Protein AF-A0A933FL01-F1 (afdb_monomer_lite)

pLDDT: mean 73.71, std 13.1, range [41.97, 89.06]

Structure (mmCIF, N/CA/C/O backbone):
data_AF-A0A933FL01-F1
#
_entry.id   AF-A0A933FL01-F1
#
loop_
_atom_site.group_PDB
_atom_site.id
_atom_site.type_symbol
_atom_site.label_atom_id
_atom_site.label_alt_id
_atom_site.label_comp_id
_atom_site.label_asym_id
_atom_site.label_entity_id
_atom_site.label_seq_id
_atom_site.pdbx_PDB_ins_code
_atom_site.Cartn_x
_atom_site.Cartn_y
_atom_site.Cartn_z
_atom_site.occupancy
_atom_site.B_iso_or_equiv
_atom_site.auth_seq_id
_atom_site.auth_comp_id
_atom_site.auth_asym_id
_atom_site.auth_atom_id
_atom_site.pdbx_PDB_model_num
ATOM 1 N N . MET A 1 1 ? -2.766 7.632 -22.915 1.00 48.09 1 MET A N 1
ATOM 2 C CA . MET A 1 1 ? -2.706 6.893 -21.641 1.00 48.09 1 MET A CA 1
ATOM 3 C C . MET A 1 1 ? -1.235 6.776 -21.333 1.00 48.09 1 MET A C 1
ATOM 5 O O . MET A 1 1 ? -0.537 6.192 -22.157 1.00 48.09 1 MET A O 1
ATOM 9 N N . GLY A 1 2 ? -0.772 7.497 -20.312 1.00 56.47 2 GLY A N 1
ATOM 10 C CA . GLY A 1 2 ? 0.648 7.554 -19.961 1.00 56.47 2 GLY A CA 1
ATOM 11 C C . GLY A 1 2 ? 1.098 6.230 -19.355 1.00 56.47 2 GLY A C 1
ATOM 12 O O . GLY A 1 2 ? 0.264 5.414 -18.961 1.00 56.47 2 GLY A O 1
ATOM 13 N N . GLU A 1 3 ? 2.402 5.993 -19.312 1.00 58.28 3 GLU A N 1
ATOM 14 C CA . GLU A 1 3 ? 2.976 4.824 -18.634 1.00 58.28 3 GLU A CA 1
ATOM 15 C C . GLU A 1 3 ? 2.611 4.834 -17.137 1.00 58.28 3 GLU A C 1
ATOM 17 O O . GLU A 1 3 ? 2.249 3.790 -16.595 1.00 58.28 3 GLU A O 1
ATOM 22 N N . ASP A 1 4 ? 2.497 6.025 -16.538 1.00 61.75 4 ASP A N 1
ATOM 23 C CA . ASP A 1 4 ? 2.010 6.278 -15.175 1.00 61.75 4 ASP A CA 1
ATOM 24 C C . ASP A 1 4 ? 0.681 5.582 -14.846 1.00 61.75 4 ASP A C 1
ATOM 26 O O . ASP A 1 4 ? 0.546 4.942 -13.804 1.00 61.75 4 ASP A O 1
ATOM 30 N N . ASP A 1 5 ? -0.311 5.654 -15.742 1.00 65.19 5 ASP A N 1
ATOM 31 C CA . ASP A 1 5 ? -1.648 5.089 -15.508 1.00 65.19 5 ASP A CA 1
ATOM 32 C C . ASP A 1 5 ? -1.613 3.561 -15.329 1.00 65.19 5 ASP A C 1
ATOM 34 O O . ASP A 1 5 ? -2.385 3.006 -14.543 1.00 65.19 5 ASP A O 1
ATOM 38 N N . LYS A 1 6 ? -0.709 2.871 -16.036 1.00 68.25 6 LYS A N 1
ATOM 39 C CA . LYS A 1 6 ? -0.582 1.406 -15.974 1.00 68.25 6 LYS A CA 1
ATOM 40 C C . LYS A 1 6 ? 0.045 0.952 -14.658 1.00 68.25 6 LYS A C 1
ATOM 42 O O . LYS A 1 6 ? -0.380 -0.057 -14.095 1.00 68.25 6 LYS A O 1
ATOM 47 N N . TYR A 1 7 ? 1.026 1.701 -14.155 1.00 71.44 7 TYR A N 1
ATOM 48 C CA . TYR A 1 7 ? 1.677 1.410 -12.877 1.00 71.44 7 TYR A CA 1
ATOM 49 C C . TYR A 1 7 ? 0.692 1.522 -11.715 1.00 71.44 7 TYR A C 1
ATOM 51 O O . TYR A 1 7 ? 0.652 0.667 -10.825 1.00 71.44 7 TYR A O 1
ATOM 59 N N . TRP A 1 8 ? -0.171 2.537 -11.756 1.00 72.00 8 TRP A N 1
ATOM 60 C CA . TRP A 1 8 ? -1.191 2.729 -10.734 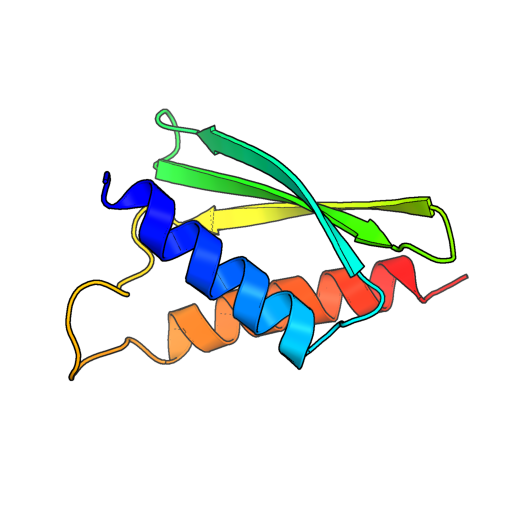1.00 72.00 8 TRP A CA 1
ATOM 61 C C . TRP A 1 8 ? -2.257 1.641 -10.726 1.00 72.00 8 TRP A C 1
ATOM 63 O O . TRP A 1 8 ? -2.695 1.249 -9.643 1.00 72.00 8 TRP A O 1
ATOM 73 N N . ASP A 1 9 ? -2.661 1.149 -11.897 1.00 76.69 9 ASP A N 1
ATOM 74 C CA . ASP A 1 9 ? -3.610 0.038 -12.002 1.00 76.69 9 ASP A CA 1
ATOM 75 C C . ASP A 1 9 ? -3.029 -1.246 -11.384 1.00 76.69 9 ASP A C 1
ATOM 77 O O . ASP A 1 9 ? -3.702 -1.919 -10.602 1.00 76.69 9 ASP A O 1
ATOM 81 N N . ALA A 1 10 ? -1.739 -1.520 -11.617 1.00 77.06 10 ALA A N 1
ATOM 82 C CA . ALA A 1 10 ? -1.044 -2.666 -11.033 1.00 77.06 10 ALA A CA 1
ATOM 83 C C . ALA A 1 10 ? -0.957 -2.589 -9.497 1.00 77.06 10 ALA A C 1
ATOM 85 O O . ALA A 1 10 ? -1.296 -3.558 -8.809 1.00 77.06 10 ALA A O 1
ATOM 86 N N . ILE A 1 11 ? -0.559 -1.436 -8.943 1.00 77.19 11 ILE A N 1
ATOM 87 C CA . ILE A 1 11 ? -0.490 -1.226 -7.486 1.00 77.19 11 ILE A CA 1
ATOM 88 C C . ILE A 1 11 ? -1.882 -1.351 -6.861 1.00 77.19 11 ILE A C 1
ATOM 90 O O . ILE A 1 11 ? -2.039 -2.005 -5.829 1.00 77.19 11 ILE A O 1
ATOM 94 N N . GLU A 1 12 ? -2.911 -0.769 -7.483 1.00 79.94 12 GLU A N 1
ATOM 95 C CA . GLU A 1 12 ? -4.283 -0.861 -6.983 1.00 79.94 12 GLU A CA 1
ATOM 96 C C . GLU A 1 12 ? -4.807 -2.304 -7.023 1.00 79.94 12 GLU A C 1
ATOM 98 O O . GLU A 1 12 ? -5.396 -2.773 -6.044 1.00 79.94 12 GLU A O 1
ATOM 103 N N . ALA A 1 13 ? -4.556 -3.037 -8.110 1.00 83.19 13 ALA A N 1
ATOM 104 C CA . ALA A 1 13 ? -4.924 -4.444 -8.229 1.00 83.19 13 ALA A CA 1
ATOM 105 C C . ALA A 1 13 ? -4.249 -5.292 -7.142 1.00 83.19 13 ALA A C 1
ATOM 107 O O . ALA A 1 13 ? -4.892 -6.144 -6.520 1.00 83.19 13 ALA A O 1
ATOM 108 N N . ARG A 1 14 ? -2.969 -5.027 -6.860 1.00 81.50 14 ARG A N 1
ATOM 109 C CA . ARG A 1 14 ? -2.205 -5.742 -5.836 1.00 81.50 14 ARG A CA 1
ATOM 110 C C . ARG A 1 14 ? -2.668 -5.414 -4.427 1.00 81.50 14 ARG A C 1
ATOM 112 O O . ARG A 1 14 ? -2.860 -6.318 -3.615 1.00 81.50 14 ARG A O 1
ATOM 119 N N . LEU A 1 15 ? -2.936 -4.141 -4.163 1.00 83.62 15 LEU A N 1
ATOM 120 C CA . LEU A 1 15 ? -3.502 -3.685 -2.904 1.00 83.62 15 LEU A CA 1
ATOM 121 C C . LEU A 1 15 ? -4.868 -4.329 -2.655 1.00 83.62 15 LEU A C 1
ATOM 123 O O . LEU A 1 15 ? -5.093 -4.861 -1.575 1.00 83.62 15 LEU A O 1
ATOM 127 N N . ARG A 1 16 ? -5.737 -4.411 -3.670 1.00 84.62 16 ARG A N 1
ATOM 128 C CA . ARG A 1 16 ? -7.003 -5.156 -3.566 1.00 84.62 16 ARG A CA 1
ATOM 129 C C . ARG A 1 16 ? -6.801 -6.654 -3.320 1.00 84.62 16 ARG A C 1
ATOM 131 O O . ARG A 1 16 ? -7.615 -7.251 -2.621 1.00 84.62 16 ARG A O 1
ATOM 138 N N . ALA A 1 17 ? -5.756 -7.262 -3.882 1.00 86.19 17 ALA A N 1
ATOM 139 C CA . ALA A 1 17 ? -5.470 -8.687 -3.710 1.00 86.19 17 ALA A CA 1
ATOM 140 C C . ALA A 1 17 ? -4.910 -9.028 -2.316 1.00 86.19 17 ALA A C 1
ATOM 142 O O . ALA A 1 17 ? -5.297 -10.038 -1.731 1.00 86.19 17 ALA A O 1
ATOM 143 N N . LEU A 1 18 ? -4.008 -8.201 -1.779 1.00 85.38 18 LEU A N 1
ATOM 144 C CA . LEU A 1 18 ? -3.313 -8.448 -0.507 1.00 85.38 18 LEU A CA 1
ATOM 145 C C . LEU A 1 18 ? -4.031 -7.838 0.705 1.00 85.38 18 LEU A C 1
ATOM 147 O O . LEU A 1 18 ? -4.002 -8.385 1.813 1.00 85.38 18 LEU A O 1
ATOM 151 N N . ALA A 1 19 ? -4.658 -6.684 0.503 1.00 85.25 19 ALA A N 1
ATOM 152 C CA . ALA A 1 19 ? -5.211 -5.847 1.554 1.00 85.25 19 ALA A CA 1
ATOM 153 C C . ALA A 1 19 ? -6.509 -5.153 1.079 1.00 85.25 19 ALA A C 1
ATOM 155 O O . ALA A 1 19 ? -6.543 -3.932 0.934 1.00 85.25 19 ALA A O 1
ATOM 156 N N . PRO A 1 20 ? -7.601 -5.912 0.856 1.00 86.81 20 PRO A N 1
ATOM 157 C CA . PRO A 1 20 ? -8.865 -5.375 0.335 1.00 86.81 20 PRO A CA 1
ATOM 158 C C . PRO A 1 20 ? -9.529 -4.337 1.256 1.00 86.81 20 PRO A C 1
ATOM 160 O O . PRO A 1 20 ? -10.356 -3.545 0.804 1.00 86.81 20 PRO A O 1
ATOM 163 N N . ASP A 1 21 ? -9.181 -4.335 2.545 1.00 86.25 21 ASP A N 1
ATOM 164 C CA . ASP A 1 21 ? -9.633 -3.349 3.531 1.00 86.25 21 ASP A CA 1
ATOM 165 C C . ASP A 1 21 ? -8.887 -2.006 3.439 1.00 86.25 21 ASP A C 1
ATOM 167 O O . ASP A 1 21 ? -9.293 -1.023 4.070 1.00 86.25 21 ASP A O 1
ATOM 171 N N . LEU A 1 22 ? -7.803 -1.946 2.664 1.00 87.31 22 LEU A N 1
ATOM 172 C CA . LEU A 1 22 ? -7.051 -0.731 2.397 1.00 87.31 22 LEU A CA 1
ATOM 173 C C . LEU A 1 22 ? -7.504 -0.096 1.078 1.00 87.31 22 LEU A C 1
ATOM 175 O O . LEU A 1 22 ? -8.028 -0.755 0.180 1.00 87.31 22 LEU A O 1
ATOM 179 N N . LYS A 1 23 ? -7.291 1.211 0.951 1.00 87.31 23 LYS A N 1
ATOM 180 C CA . LYS A 1 23 ? -7.562 1.988 -0.261 1.00 87.31 23 LYS A CA 1
ATOM 181 C C . LYS A 1 23 ? -6.422 2.948 -0.535 1.00 87.31 23 LYS A C 1
ATOM 183 O O . LYS A 1 23 ? -5.862 3.510 0.396 1.00 87.31 23 LYS A O 1
ATOM 188 N N . VAL A 1 24 ? -6.122 3.184 -1.804 1.00 84.25 24 VAL A N 1
ATOM 189 C CA . VAL A 1 24 ? -5.193 4.246 -2.202 1.00 84.25 24 VA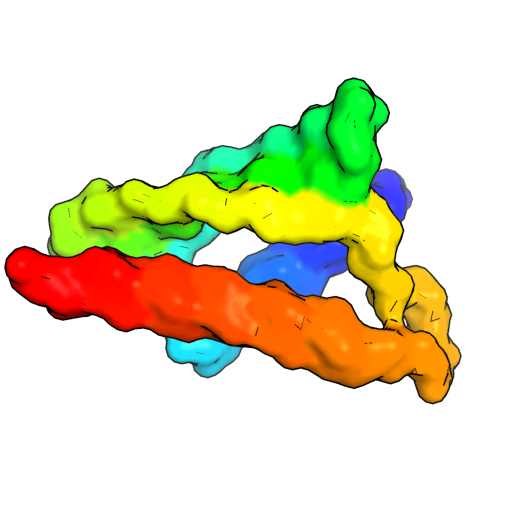L A CA 1
ATOM 190 C C . VAL A 1 24 ? -5.940 5.583 -2.197 1.00 84.25 24 VAL A C 1
ATOM 192 O O . VAL A 1 24 ? -6.962 5.704 -2.868 1.00 84.25 24 VAL A O 1
ATOM 195 N N . GLU A 1 25 ? -5.456 6.572 -1.442 1.00 82.69 25 GLU A N 1
ATOM 196 C CA . GLU A 1 25 ? -6.051 7.919 -1.360 1.00 82.69 25 GLU A CA 1
ATOM 197 C C . GLU A 1 25 ? -5.264 8.999 -2.104 1.00 82.69 25 GLU A C 1
ATOM 199 O O . GLU A 1 25 ? -5.877 9.911 -2.654 1.00 82.69 25 GLU A O 1
ATOM 204 N N . LEU A 1 26 ? -3.933 8.915 -2.150 1.00 73.81 26 LEU A N 1
ATOM 205 C CA . LEU A 1 26 ? -3.092 9.915 -2.810 1.00 73.81 26 LEU A CA 1
ATOM 206 C C . LEU A 1 26 ? -2.026 9.227 -3.654 1.00 73.81 26 LEU A C 1
ATOM 208 O O . LEU A 1 26 ? -1.427 8.243 -3.218 1.00 73.81 26 LEU A O 1
ATOM 212 N N . LYS A 1 27 ? -1.824 9.760 -4.860 1.00 76.00 27 LYS A N 1
ATOM 213 C CA . LYS A 1 27 ? -0.850 9.296 -5.846 1.00 76.00 27 LYS A CA 1
ATOM 214 C C . LYS A 1 27 ? -0.020 10.509 -6.259 1.00 76.00 27 LYS A C 1
ATOM 216 O O . LYS A 1 27 ? -0.560 11.419 -6.886 1.00 76.00 27 LYS A O 1
ATOM 221 N N . THR A 1 28 ? 1.251 10.530 -5.880 1.00 72.00 28 THR A N 1
ATOM 222 C CA . THR A 1 28 ? 2.197 11.582 -6.268 1.00 72.00 28 THR A CA 1
ATOM 223 C C . THR A 1 28 ? 3.408 10.931 -6.908 1.00 72.00 28 THR A C 1
ATOM 225 O O . THR A 1 28 ? 3.959 9.983 -6.361 1.00 72.00 28 THR A O 1
ATOM 228 N N . HIS A 1 29 ? 3.829 11.448 -8.056 1.00 68.06 29 HIS A N 1
ATOM 229 C CA . HIS A 1 29 ? 5.140 11.147 -8.608 1.00 68.06 29 HIS A CA 1
ATOM 230 C C . HIS A 1 29 ? 6.126 12.201 -8.095 1.00 68.06 29 HIS A C 1
ATOM 232 O O . HIS A 1 29 ? 5.945 13.390 -8.369 1.00 68.06 29 HIS A O 1
ATOM 238 N N . ASP A 1 30 ? 7.113 11.791 -7.300 1.00 67.88 30 ASP A N 1
ATOM 239 C CA . ASP A 1 30 ? 8.229 12.649 -6.909 1.00 67.88 30 ASP A CA 1
ATOM 240 C C . ASP A 1 30 ? 9.345 12.510 -7.953 1.00 67.88 30 ASP A C 1
ATOM 242 O O . ASP A 1 30 ? 10.304 11.754 -7.792 1.00 67.88 30 ASP A O 1
ATOM 246 N N . ASP A 1 31 ? 9.194 13.279 -9.033 1.00 59.59 31 ASP A N 1
ATOM 247 C CA . ASP A 1 31 ? 10.127 13.380 -10.171 1.00 59.59 31 ASP A CA 1
ATOM 248 C C . ASP A 1 31 ? 11.555 13.762 -9.724 1.00 59.59 31 ASP A C 1
ATOM 250 O O . ASP A 1 31 ? 12.554 13.426 -10.350 1.00 59.59 31 ASP A O 1
ATOM 254 N N . ASN A 1 32 ? 11.676 14.426 -8.570 1.00 60.22 32 ASN A N 1
ATOM 255 C CA . ASN A 1 32 ? 12.958 14.858 -8.025 1.00 60.22 32 ASN A CA 1
ATOM 256 C C . ASN A 1 32 ? 13.760 13.720 -7.360 1.00 60.22 32 ASN A C 1
ATOM 258 O O . ASN A 1 32 ? 14.971 13.857 -7.170 1.00 60.22 32 ASN A O 1
ATOM 262 N N . ARG A 1 33 ? 13.110 12.610 -6.983 1.00 59.97 33 ARG A N 1
ATOM 263 C CA . ARG A 1 33 ? 13.764 11.415 -6.421 1.00 59.97 33 ARG A CA 1
ATOM 264 C C . ARG A 1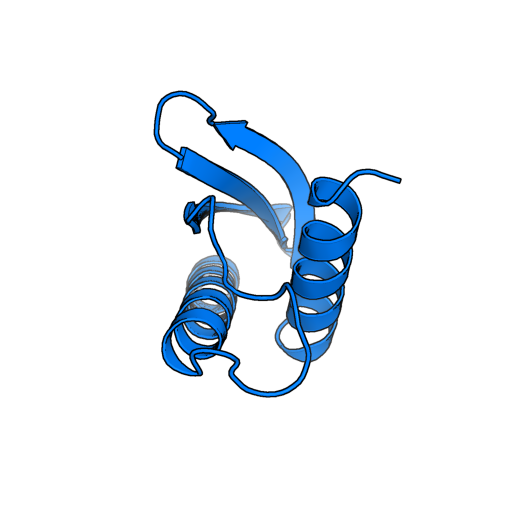 33 ? 13.686 10.191 -7.313 1.00 59.97 33 ARG A C 1
ATOM 266 O O . ARG A 1 33 ? 14.324 9.194 -6.977 1.00 59.97 33 ARG A O 1
ATOM 273 N N . GLY A 1 34 ? 12.920 10.254 -8.394 1.00 65.25 34 GLY A N 1
ATOM 274 C CA . GLY A 1 34 ? 12.545 9.065 -9.129 1.00 65.25 34 GLY A CA 1
ATOM 275 C C . GLY A 1 34 ? 11.845 8.062 -8.222 1.00 65.25 34 GLY A C 1
ATOM 276 O O . GLY A 1 34 ? 12.224 6.893 -8.183 1.00 65.25 34 GLY A O 1
ATOM 277 N N . ASN A 1 35 ? 10.831 8.519 -7.480 1.00 72.44 35 ASN A N 1
ATOM 278 C CA . ASN A 1 35 ? 9.980 7.672 -6.650 1.00 72.44 35 ASN A CA 1
ATOM 279 C C . ASN A 1 35 ? 8.495 8.043 -6.813 1.00 72.44 35 ASN A C 1
ATOM 281 O O . ASN A 1 35 ? 8.118 9.206 -6.927 1.00 72.44 35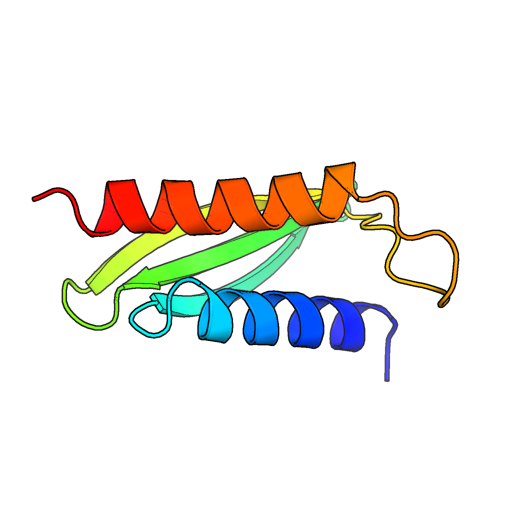 ASN A O 1
ATOM 285 N N . PHE A 1 36 ? 7.627 7.047 -6.712 1.00 75.50 36 PHE A N 1
ATOM 286 C CA . PHE A 1 36 ? 6.189 7.174 -6.528 1.00 75.50 36 PHE A CA 1
ATOM 287 C C . PHE A 1 36 ? 5.830 7.171 -5.041 1.00 75.50 36 PHE A C 1
ATOM 289 O O . PHE A 1 36 ? 6.178 6.252 -4.306 1.00 75.50 36 PHE A O 1
ATOM 296 N N . VAL A 1 37 ? 5.061 8.156 -4.594 1.00 80.50 37 VAL A N 1
ATOM 297 C CA . VAL A 1 37 ? 4.491 8.197 -3.245 1.00 80.50 37 VAL A CA 1
ATOM 298 C C . VAL A 1 37 ? 3.024 7.793 -3.312 1.00 80.50 37 VAL A C 1
ATOM 300 O O . VAL A 1 37 ? 2.225 8.399 -4.035 1.00 80.50 37 VAL A O 1
ATOM 303 N N . VAL A 1 38 ? 2.664 6.769 -2.539 1.00 83.62 38 VAL A N 1
ATOM 304 C CA . VAL A 1 38 ? 1.297 6.250 -2.439 1.00 83.62 38 VAL A CA 1
ATOM 305 C C . VAL A 1 38 ? 0.810 6.364 -1.009 1.00 83.62 38 VAL A C 1
ATOM 307 O O . VAL A 1 38 ? 1.379 5.773 -0.096 1.00 83.62 38 VAL A O 1
ATOM 310 N N . LEU A 1 39 ? -0.289 7.085 -0.807 1.00 87.81 39 LEU A N 1
ATOM 311 C CA . LEU A 1 39 ? -0.976 7.112 0.477 1.00 87.81 39 LEU A CA 1
ATOM 312 C C . LEU A 1 39 ? -2.006 5.990 0.510 1.00 87.81 39 LEU A C 1
ATOM 314 O O . LEU A 1 39 ? -2.991 6.014 -0.231 1.00 87.81 39 LEU A O 1
ATOM 318 N N . ILE A 1 40 ? -1.798 5.025 1.393 1.00 88.25 40 ILE A N 1
ATOM 319 C CA . ILE A 1 40 ? -2.730 3.939 1.655 1.00 88.25 40 ILE A CA 1
ATOM 320 C C . ILE A 1 40 ? -3.524 4.268 2.914 1.00 88.25 40 ILE A C 1
ATOM 322 O O . ILE A 1 40 ? -2.954 4.557 3.960 1.00 88.25 40 ILE A O 1
ATOM 326 N N . ARG A 1 41 ? -4.849 4.182 2.849 1.00 88.00 41 ARG A N 1
ATOM 327 C CA . ARG A 1 41 ? -5.751 4.365 3.983 1.00 88.00 41 ARG A CA 1
ATOM 328 C C . ARG A 1 41 ? -6.524 3.105 4.290 1.00 88.00 41 ARG A C 1
ATOM 330 O O . ARG A 1 41 ? -7.121 2.484 3.416 1.00 88.00 41 ARG A O 1
ATOM 337 N N . HIS A 1 42 ? -6.595 2.783 5.567 1.00 88.50 42 HIS A N 1
ATOM 338 C CA . HIS A 1 42 ? -7.419 1.712 6.079 1.00 88.50 42 HIS A CA 1
ATOM 339 C C . HIS A 1 42 ? -8.884 2.151 6.145 1.00 88.50 42 HIS A C 1
ATOM 341 O O . HIS A 1 42 ? -9.239 3.079 6.872 1.00 88.50 42 HIS A O 1
ATOM 347 N N . ALA A 1 43 ? -9.768 1.450 5.432 1.00 82.81 43 ALA A N 1
ATOM 348 C CA . ALA A 1 43 ? -11.179 1.827 5.329 1.00 82.81 43 ALA A CA 1
ATOM 349 C C . ALA A 1 43 ? -11.920 1.741 6.676 1.00 82.81 43 ALA A C 1
ATOM 351 O O . ALA A 1 43 ? -12.797 2.555 6.951 1.00 82.81 43 ALA A O 1
ATOM 352 N N . ARG A 1 44 ? -11.562 0.765 7.524 1.00 82.19 44 ARG A N 1
ATOM 353 C CA . ARG A 1 44 ? -12.182 0.558 8.848 1.00 82.19 44 ARG A CA 1
ATOM 354 C C . ARG A 1 44 ? -11.696 1.517 9.940 1.00 82.19 44 ARG A C 1
ATOM 356 O O . ARG A 1 44 ? -12.520 2.075 10.652 1.00 82.19 44 ARG A O 1
ATOM 363 N N . THR A 1 45 ? -10.383 1.668 10.112 1.00 82.25 45 THR A N 1
ATOM 364 C CA . THR A 1 45 ? -9.799 2.462 11.209 1.00 82.25 45 THR A CA 1
ATOM 365 C C . THR A 1 45 ? -9.578 3.922 10.825 1.00 82.25 45 THR A C 1
ATOM 367 O O . THR A 1 45 ? -9.363 4.761 11.692 1.00 82.25 45 THR A O 1
ATOM 370 N N . GLY A 1 46 ? -9.616 4.241 9.528 1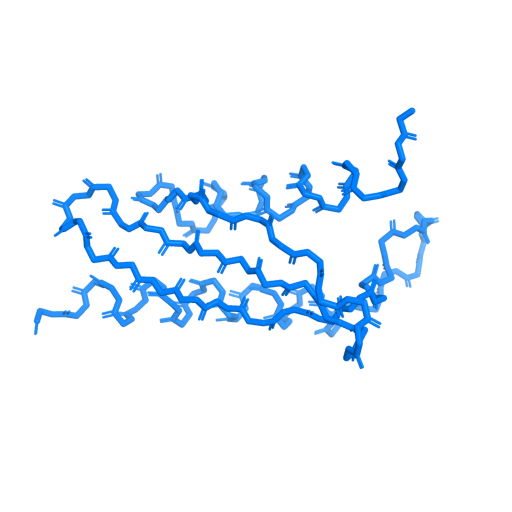.00 82.88 46 GLY A N 1
ATOM 371 C CA . GLY A 1 46 ? -9.313 5.570 9.012 1.00 82.88 46 GLY A CA 1
ATOM 372 C C . GLY A 1 46 ? -7.832 5.944 9.088 1.00 82.88 46 GLY A C 1
ATOM 373 O O . GLY A 1 46 ? -7.497 7.034 8.631 1.00 82.88 46 GLY A O 1
ATOM 374 N N . LYS A 1 47 ? -6.964 5.068 9.623 1.00 86.25 47 LYS A N 1
ATOM 375 C CA . LYS A 1 47 ? -5.508 5.258 9.665 1.00 86.25 47 LYS A CA 1
ATOM 376 C C . LYS A 1 47 ? -4.954 5.278 8.238 1.00 86.25 47 LYS A C 1
ATOM 378 O O . LYS A 1 47 ? -5.446 4.549 7.376 1.00 86.25 47 LYS A O 1
ATOM 383 N N . SER A 1 48 ? -3.925 6.078 7.992 1.00 89.06 48 SER A N 1
ATOM 384 C CA . SER A 1 48 ? -3.272 6.177 6.686 1.00 89.06 48 SER A CA 1
ATOM 385 C C . SER A 1 48 ? -1.757 6.088 6.808 1.00 89.06 48 SER A C 1
ATOM 387 O O . SER A 1 48 ? -1.186 6.528 7.805 1.00 89.06 48 SER A O 1
ATOM 389 N N . ARG A 1 49 ? -1.117 5.522 5.786 1.00 86.75 49 ARG A N 1
ATOM 390 C CA . ARG A 1 49 ? 0.323 5.314 5.690 1.00 86.75 49 ARG A CA 1
ATOM 391 C C . ARG A 1 49 ? 0.801 5.692 4.298 1.00 86.75 49 ARG A C 1
ATOM 393 O O . ARG A 1 49 ? 0.228 5.248 3.308 1.00 86.75 49 ARG A O 1
ATOM 400 N N . GLU A 1 50 ? 1.844 6.504 4.240 1.00 87.88 50 GLU A N 1
ATOM 401 C CA . GLU A 1 50 ? 2.556 6.801 3.001 1.00 87.88 50 GLU A CA 1
ATOM 402 C C . GLU A 1 50 ? 3.596 5.710 2.754 1.00 87.88 50 GLU A C 1
ATOM 404 O O . GLU A 1 50 ? 4.328 5.330 3.670 1.00 87.88 50 GLU A O 1
ATOM 409 N N . ILE A 1 51 ? 3.630 5.192 1.530 1.00 83.50 51 ILE A N 1
ATOM 410 C CA . ILE A 1 51 ? 4.668 4.285 1.050 1.00 83.50 51 ILE A CA 1
ATOM 411 C C . ILE A 1 51 ? 5.374 4.931 -0.141 1.00 83.50 51 ILE A C 1
ATOM 413 O O . ILE A 1 51 ? 4.733 5.510 -1.019 1.00 83.50 51 ILE A O 1
ATOM 417 N N . GLU A 1 52 ? 6.697 4.832 -0.159 1.00 79.88 52 GLU A N 1
ATOM 418 C CA . GLU A 1 52 ? 7.531 5.260 -1.279 1.00 79.88 52 GLU A CA 1
ATOM 419 C C . GLU A 1 52 ? 7.892 4.025 -2.109 1.00 79.88 52 GLU A C 1
ATOM 421 O O . GLU A 1 52 ? 8.399 3.032 -1.587 1.00 79.88 52 GLU A O 1
ATOM 426 N N . LEU A 1 53 ? 7.604 4.078 -3.403 1.00 74.88 53 LEU A N 1
ATOM 427 C CA . LEU A 1 53 ? 7.926 3.062 -4.395 1.00 74.88 53 LEU A CA 1
ATOM 428 C C . LEU A 1 53 ? 8.897 3.678 -5.415 1.00 74.88 53 LEU A C 1
ATOM 430 O O . LEU A 1 53 ? 8.813 4.872 -5.667 1.00 74.88 53 LEU A O 1
ATOM 434 N N . PRO A 1 54 ? 9.822 2.919 -6.009 1.00 68.31 54 PRO A N 1
ATOM 435 C CA . PRO A 1 54 ? 10.728 3.451 -7.036 1.00 68.31 54 PRO A CA 1
ATOM 436 C C . PRO A 1 54 ? 9.989 3.851 -8.337 1.00 68.31 54 PRO A C 1
ATOM 438 O O . PRO A 1 54 ? 9.032 3.169 -8.695 1.00 68.31 54 PRO A O 1
ATOM 441 N N . GLU A 1 55 ? 10.435 4.924 -9.024 1.00 63.22 55 GLU A N 1
ATOM 442 C CA . GLU A 1 55 ? 9.923 5.477 -10.321 1.00 63.22 55 GLU A CA 1
ATOM 443 C C . GLU A 1 55 ? 10.043 4.500 -11.480 1.00 63.22 55 GLU A C 1
ATOM 445 O O . GLU A 1 55 ? 9.232 4.522 -12.401 1.00 63.22 55 GLU A O 1
ATOM 450 N N . ASP A 1 56 ? 11.014 3.598 -11.398 1.00 58.06 56 ASP A N 1
ATOM 451 C CA . ASP A 1 56 ? 11.196 2.537 -12.374 1.00 58.06 56 ASP A CA 1
ATOM 452 C C . ASP A 1 56 ? 10.826 1.208 -11.726 1.00 58.06 56 ASP A C 1
ATOM 454 O O . ASP A 1 56 ? 11.692 0.431 -11.293 1.00 58.06 56 ASP A O 1
ATOM 458 N N . PRO A 1 57 ? 9.528 0.938 -11.538 1.00 53.66 57 PRO A N 1
ATOM 459 C CA . PRO A 1 57 ? 9.139 -0.404 -11.278 1.00 53.66 57 PRO A CA 1
ATOM 460 C C . PRO A 1 57 ? 9.025 -1.028 -12.675 1.00 53.66 57 PRO A C 1
ATOM 462 O O . PRO A 1 57 ? 8.192 -0.627 -13.485 1.00 53.66 57 PRO A O 1
ATOM 465 N N . VAL A 1 58 ? 9.951 -1.932 -12.994 1.00 47.75 58 VAL A N 1
ATOM 466 C CA . VAL A 1 58 ? 10.081 -2.655 -14.265 1.00 47.75 58 VAL A CA 1
ATOM 467 C C . VAL A 1 58 ? 8.817 -3.499 -14.481 1.00 47.75 58 VAL A C 1
ATOM 469 O O . VAL A 1 58 ? 8.802 -4.711 -14.280 1.00 47.75 58 VAL A O 1
ATOM 472 N N . TRP A 1 59 ? 7.707 -2.849 -14.819 1.00 58.03 59 TRP A N 1
ATOM 473 C CA . TRP A 1 59 ? 6.451 -3.480 -15.218 1.00 58.03 59 TRP A CA 1
ATOM 474 C C . TRP A 1 59 ? 6.195 -3.301 -16.708 1.00 58.03 59 TRP A C 1
ATOM 476 O O . TRP A 1 59 ? 5.227 -3.866 -17.224 1.00 58.03 59 TRP A O 1
ATOM 486 N N . ASP A 1 60 ? 7.033 -2.534 -17.412 1.00 44.84 60 ASP A N 1
ATOM 487 C CA . ASP A 1 60 ? 6.963 -2.489 -18.860 1.00 44.84 60 ASP A CA 1
ATOM 488 C C . ASP A 1 60 ? 7.643 -3.747 -19.421 1.00 44.84 60 ASP A C 1
ATOM 490 O O . ASP A 1 60 ? 8.843 -3.972 -19.279 1.00 44.84 60 ASP A O 1
ATOM 494 N N . MET A 1 61 ? 6.814 -4.575 -20.057 1.00 41.97 61 MET A N 1
ATOM 495 C CA . MET A 1 61 ? 7.147 -5.780 -20.823 1.00 41.97 61 MET A CA 1
ATOM 496 C C . MET A 1 61 ? 7.256 -7.086 -20.020 1.00 41.97 61 MET A C 1
ATOM 498 O O . MET A 1 61 ? 8.311 -7.537 -19.584 1.00 41.97 61 MET A O 1
ATOM 502 N N . VAL A 1 62 ? 6.097 -7.745 -19.913 1.00 46.06 62 VAL A N 1
ATOM 503 C CA . VAL A 1 62 ? 5.879 -9.172 -20.222 1.00 46.06 62 VAL A CA 1
ATOM 504 C C . VAL A 1 62 ? 7.167 -9.902 -20.652 1.00 46.06 62 VAL A C 1
ATOM 506 O O . VAL A 1 62 ? 7.463 -9.921 -21.839 1.00 46.06 62 VAL A O 1
ATOM 509 N N . ASP A 1 63 ? 7.936 -10.416 -19.683 1.00 46.12 63 ASP A N 1
ATOM 510 C CA . ASP A 1 63 ? 8.750 -11.660 -19.689 1.00 46.12 63 ASP A CA 1
ATOM 511 C C . ASP A 1 63 ? 9.832 -11.629 -18.586 1.00 46.12 63 ASP A C 1
ATOM 513 O O . ASP A 1 63 ? 10.231 -12.676 -18.084 1.00 46.12 63 ASP A O 1
ATOM 517 N N . ASN A 1 64 ? 10.270 -10.442 -18.143 1.00 44.44 64 ASN A N 1
ATOM 518 C CA . ASN A 1 64 ? 11.411 -10.312 -17.226 1.00 44.44 64 ASN A CA 1
ATOM 519 C C . ASN A 1 64 ? 11.127 -9.377 -16.044 1.00 44.44 64 ASN A C 1
ATOM 521 O O . ASN A 1 64 ? 11.926 -8.509 -15.702 1.00 44.44 64 ASN A O 1
ATOM 525 N N . LEU A 1 65 ? 9.959 -9.567 -15.430 1.00 52.53 65 LEU A N 1
ATOM 526 C CA . LEU A 1 65 ? 9.610 -8.898 -14.188 1.00 52.53 65 LEU A CA 1
ATOM 527 C C . LEU A 1 65 ? 10.677 -9.230 -13.142 1.00 52.53 65 LEU A C 1
ATOM 529 O O . LEU A 1 65 ? 10.849 -10.397 -12.764 1.00 52.53 65 LEU A O 1
ATOM 533 N N . ASP A 1 66 ? 11.412 -8.221 -12.683 1.00 56.69 66 ASP A N 1
ATOM 534 C CA . ASP A 1 66 ? 12.345 -8.403 -11.584 1.00 56.69 66 ASP A CA 1
ATOM 535 C C . ASP A 1 66 ? 11.490 -8.675 -10.340 1.00 56.69 66 ASP A C 1
ATOM 537 O O . ASP A 1 66 ? 11.012 -7.762 -9.672 1.00 56.69 66 ASP A O 1
ATOM 541 N N . LYS A 1 67 ? 11.229 -9.960 -10.052 1.00 61.25 67 LYS A N 1
ATOM 542 C CA . LYS A 1 67 ? 10.378 -10.447 -8.944 1.00 61.25 67 LYS A CA 1
ATOM 543 C C . LYS A 1 67 ? 10.694 -9.784 -7.599 1.00 61.25 67 LYS A C 1
ATOM 545 O O . LYS A 1 67 ? 9.905 -9.849 -6.661 1.00 61.25 67 LYS A O 1
ATOM 550 N N . ARG A 1 68 ? 11.880 -9.184 -7.482 1.00 63.22 68 ARG A N 1
ATOM 551 C CA . ARG A 1 68 ? 12.330 -8.414 -6.327 1.00 63.22 68 ARG A CA 1
ATOM 552 C C . ARG A 1 68 ? 11.546 -7.116 -6.147 1.00 63.22 68 ARG A C 1
ATOM 554 O O . ARG A 1 68 ? 11.279 -6.771 -5.004 1.00 63.22 68 ARG A O 1
ATOM 561 N N . GLN A 1 69 ? 11.163 -6.426 -7.221 1.00 66.69 69 GLN A N 1
ATOM 562 C CA . GLN A 1 69 ? 10.364 -5.200 -7.144 1.00 66.69 69 GLN A CA 1
ATOM 563 C C . GLN A 1 69 ? 8.892 -5.494 -6.839 1.00 66.69 69 GLN A C 1
ATOM 565 O O . GLN A 1 69 ? 8.319 -4.840 -5.972 1.00 66.69 69 GLN A O 1
ATOM 570 N N . GLU A 1 70 ? 8.322 -6.549 -7.432 1.00 69.31 70 GLU A N 1
ATOM 571 C CA . GLU A 1 70 ? 7.020 -7.102 -7.024 1.00 69.31 70 GLU A CA 1
ATOM 572 C C . GLU A 1 70 ? 6.989 -7.408 -5.527 1.00 69.31 70 GLU A C 1
ATOM 574 O O . GLU A 1 70 ? 6.136 -6.916 -4.792 1.00 69.31 70 GLU A O 1
ATOM 579 N N . ALA A 1 71 ? 7.976 -8.177 -5.059 1.00 75.19 71 ALA A N 1
ATOM 580 C CA . ALA A 1 71 ? 8.093 -8.524 -3.651 1.00 75.19 71 ALA A CA 1
ATOM 581 C C . ALA A 1 71 ? 8.311 -7.290 -2.762 1.00 75.19 71 ALA A C 1
ATOM 583 O O . ALA A 1 71 ? 7.911 -7.305 -1.600 1.00 75.19 71 ALA A O 1
ATOM 584 N N . HIS A 1 72 ? 8.936 -6.227 -3.280 1.00 77.69 72 HIS A N 1
ATOM 585 C CA . HIS A 1 72 ? 9.125 -4.978 -2.549 1.00 77.69 72 HIS A CA 1
ATOM 586 C C . HIS A 1 72 ? 7.800 -4.237 -2.352 1.00 77.69 72 HIS A C 1
ATOM 588 O O . HIS A 1 72 ? 7.481 -3.861 -1.226 1.00 77.69 72 HIS A O 1
ATOM 594 N N . VAL A 1 73 ? 7.007 -4.093 -3.417 1.00 77.44 73 VAL A N 1
ATOM 595 C CA . VAL A 1 73 ? 5.678 -3.463 -3.368 1.00 77.44 73 VAL A CA 1
ATOM 596 C C . VAL A 1 73 ? 4.742 -4.280 -2.476 1.00 77.44 73 VAL A C 1
ATOM 598 O O . VAL A 1 73 ? 4.094 -3.724 -1.592 1.00 77.44 73 VAL A O 1
ATOM 601 N N . ASP A 1 74 ? 4.731 -5.605 -2.635 1.00 83.62 74 ASP A N 1
ATOM 602 C CA . ASP A 1 74 ? 3.944 -6.513 -1.797 1.00 83.62 74 ASP A CA 1
ATOM 603 C C . ASP A 1 74 ? 4.317 -6.380 -0.324 1.00 83.62 74 ASP A C 1
ATOM 605 O O . ASP A 1 74 ? 3.442 -6.277 0.538 1.00 83.62 74 ASP A O 1
ATOM 609 N N . LYS A 1 75 ? 5.620 -6.349 -0.026 1.00 85.31 75 LYS A N 1
ATOM 610 C CA . LYS A 1 75 ? 6.106 -6.160 1.337 1.00 85.31 75 LYS A CA 1
ATOM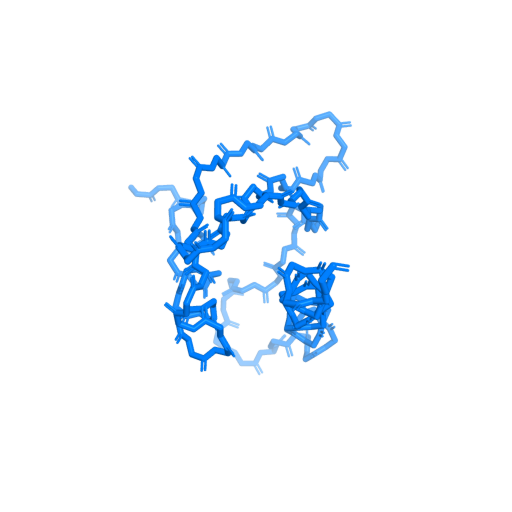 611 C C . LYS A 1 75 ? 5.674 -4.805 1.891 1.00 85.31 75 LYS A C 1
ATOM 613 O O . LYS A 1 75 ? 5.185 -4.775 3.011 1.00 85.31 75 LYS A O 1
ATOM 618 N N . ALA A 1 76 ? 5.805 -3.720 1.128 1.00 83.69 76 ALA A N 1
ATOM 619 C CA . ALA A 1 76 ? 5.391 -2.386 1.561 1.00 83.69 76 ALA A CA 1
ATOM 620 C C . ALA A 1 76 ? 3.883 -2.322 1.854 1.00 83.69 76 ALA A C 1
ATOM 622 O O . ALA A 1 76 ? 3.474 -1.775 2.876 1.00 83.69 76 ALA A O 1
ATOM 623 N N . ILE A 1 77 ? 3.052 -2.940 1.007 1.00 84.69 77 ILE A N 1
ATOM 624 C CA . ILE A 1 77 ? 1.601 -3.026 1.217 1.00 84.69 77 ILE A CA 1
ATOM 625 C C . ILE A 1 77 ? 1.276 -3.849 2.467 1.00 84.69 77 ILE A C 1
ATOM 627 O O . ILE A 1 77 ? 0.436 -3.436 3.262 1.00 84.69 77 ILE A O 1
ATOM 631 N N . LEU A 1 78 ? 1.917 -5.005 2.658 1.00 86.00 78 LEU A N 1
ATOM 632 C CA . LEU A 1 78 ? 1.685 -5.868 3.821 1.00 86.00 78 LEU A CA 1
ATOM 633 C C . LEU A 1 78 ? 2.190 -5.242 5.125 1.00 86.00 78 LEU A C 1
ATOM 635 O O . LEU A 1 78 ? 1.547 -5.399 6.158 1.00 86.00 78 LEU A O 1
ATOM 639 N N . GLU A 1 79 ? 3.307 -4.522 5.080 1.00 87.06 79 GLU A N 1
ATOM 640 C CA . GLU A 1 79 ? 3.856 -3.784 6.218 1.00 87.06 79 GLU A CA 1
ATOM 641 C C . GLU A 1 79 ? 2.930 -2.627 6.599 1.00 87.06 79 GLU A C 1
ATOM 643 O O . GLU A 1 79 ? 2.494 -2.555 7.746 1.00 87.06 79 GLU A O 1
ATOM 648 N N . ALA A 1 80 ? 2.505 -1.819 5.620 1.00 84.31 80 ALA A N 1
ATOM 649 C CA . ALA A 1 80 ? 1.495 -0.788 5.833 1.00 84.31 80 ALA A CA 1
ATOM 650 C C . ALA A 1 80 ? 0.199 -1.393 6.386 1.00 84.31 80 ALA A C 1
ATOM 652 O O . ALA A 1 80 ? -0.384 -0.851 7.316 1.00 84.31 80 ALA A O 1
ATOM 653 N N . LYS A 1 81 ? -0.245 -2.542 5.869 1.00 85.06 81 LYS A N 1
ATOM 654 C CA . LYS A 1 81 ? -1.410 -3.249 6.404 1.00 85.06 81 LYS A CA 1
ATOM 655 C C . LYS A 1 81 ? -1.216 -3.618 7.874 1.00 85.06 81 LYS A C 1
ATOM 657 O O . LYS A 1 81 ? -2.073 -3.266 8.674 1.00 85.06 81 LYS A O 1
ATOM 662 N N . SER A 1 82 ? -0.097 -4.253 8.228 1.00 87.00 82 SER A N 1
ATOM 663 C CA . SER A 1 82 ? 0.212 -4.631 9.613 1.00 87.00 82 SER A CA 1
ATOM 664 C C . SER A 1 82 ? 0.207 -3.414 10.535 1.00 87.00 82 SER A C 1
ATOM 666 O O . SER A 1 82 ? -0.516 -3.410 11.524 1.00 87.00 82 SER A O 1
ATOM 668 N N . GLU A 1 83 ? 0.911 -2.339 10.171 1.00 85.06 83 GLU A N 1
ATOM 669 C CA . GLU A 1 83 ? 0.963 -1.109 10.975 1.00 85.06 83 GLU A CA 1
ATOM 670 C C . GLU A 1 83 ? -0.414 -0.438 11.128 1.00 85.06 83 GLU A C 1
ATOM 672 O O . GLU A 1 83 ? -0.708 0.189 12.148 1.00 85.06 83 GLU A O 1
ATOM 677 N N . LEU A 1 84 ? -1.271 -0.539 10.109 1.00 83.75 84 LEU A N 1
ATOM 678 C CA . LEU A 1 84 ? -2.620 0.030 10.122 1.00 83.75 84 LEU A CA 1
ATOM 679 C C . LEU A 1 84 ? -3.643 -0.860 10.853 1.00 83.75 84 LEU A C 1
ATOM 681 O O . LEU A 1 84 ? -4.659 -0.338 11.328 1.00 83.75 84 LEU A O 1
ATOM 685 N N . GLU A 1 85 ? -3.397 -2.171 10.924 1.00 78.75 85 GLU A N 1
ATOM 686 C CA . GLU A 1 85 ? -4.193 -3.163 11.658 1.00 78.75 85 GLU A CA 1
ATOM 687 C C . GLU A 1 85 ? -3.786 -3.276 13.135 1.00 78.75 85 GLU A C 1
ATOM 689 O O . GLU A 1 85 ? -4.625 -3.626 13.969 1.00 78.75 85 GLU A O 1
ATOM 694 N N . GLU A 1 86 ? -2.537 -2.955 13.481 1.00 67.50 86 GLU A N 1
ATOM 695 C CA . GLU A 1 86 ? -2.087 -2.918 14.869 1.00 67.50 86 GLU A CA 1
ATOM 696 C C . GLU A 1 86 ? -2.765 -1.745 15.623 1.00 67.50 86 GLU A C 1
ATOM 698 O O . GLU A 1 86 ? -2.807 -0.614 15.117 1.00 67.50 86 GLU A O 1
ATOM 703 N N . PRO A 1 87 ? -3.390 -2.009 16.791 1.00 56.44 87 PRO A N 1
ATOM 704 C CA . PRO A 1 87 ? -4.221 -1.049 17.523 1.00 56.44 87 PRO A CA 1
ATOM 705 C C . PRO A 1 87 ? -3.436 0.151 18.060 1.00 56.44 87 PRO A C 1
ATOM 707 O O . PRO A 1 87 ? -2.455 -0.054 18.807 1.00 56.44 87 PRO A O 1
#

Secondary structure (DSSP, 8-state):
--HHHHHHHHHHHHHHHH-TTEEEEEEEEETTTTEEEEEEEETTT--EEEEEEES----SSTT---HHHHHHHHHHHHHHHHHHH--

Sequence (87 aa):
MGEDDKYWDAIEARLRALAPDLKVELKTHDDNRGNFVVLIRHARTGKSREIELPEDPVWDMVDNLDKRQEAHVDKAILEAKSELEEP

Radius of gyration: 12.87 Å; chains: 1; bounding box: 26×26×39 Å

Foldseek 3Di:
DDPVVVVVVVLQVLLCVQPVQKDWDDWDQPPVQQWIWTWIAGNVQRDIDIDIAGNCQPPPDDDCRPVVSVVVSNCRSVVRVVVNPPD